Protein AF-A0A5N3RBY3-F1 (afdb_monomer_lite)

Foldseek 3Di:
DVVVVVVVVVVVVVVVCCVVCVCPPPQDPVNVVVVVVVVVLVVVLVLLLVLLLVLLQVLCVVVVDDPVVSVVLSNVRSVQSSVVLCCLLVCVVVVVCVVVCVVPPPPDPCNVPCNPDPVNSSVVSSVSSNVSNVVVVVVVVVVVVVVVVVVVVD

Structure (mmCIF, N/CA/C/O backbone):
data_AF-A0A5N3RBY3-F1
#
_entry.id   AF-A0A5N3RBY3-F1
#
loop_
_atom_site.group_PDB
_atom_site.id
_atom_site.type_symbol
_atom_site.label_atom_id
_atom_site.label_alt_id
_atom_site.label_comp_id
_atom_site.label_asym_id
_atom_site.label_entity_id
_atom_site.label_seq_id
_atom_site.pdbx_PDB_ins_code
_atom_site.Cartn_x
_atom_site.Cartn_y
_atom_site.Cartn_z
_atom_site.occupancy
_atom_site.B_iso_or_equiv
_atom_site.auth_seq_id
_atom_site.auth_comp_id
_atom_site.auth_asym_id
_atom_site.auth_atom_id
_atom_site.pdbx_PDB_model_num
ATOM 1 N N . MET A 1 1 ? -27.696 -3.654 -21.578 1.00 61.88 1 MET A N 1
ATOM 2 C CA . MET A 1 1 ? -27.543 -2.970 -22.882 1.00 61.88 1 MET A CA 1
ATOM 3 C C . MET A 1 1 ? -26.335 -2.039 -22.898 1.00 61.88 1 MET A C 1
ATOM 5 O O . MET A 1 1 ? -25.441 -2.272 -23.692 1.00 61.88 1 MET A O 1
ATOM 9 N N . LEU A 1 2 ? -26.239 -1.046 -22.007 1.00 66.38 2 LEU A N 1
ATOM 10 C CA . LEU A 1 2 ? -25.132 -0.068 -22.007 1.00 66.38 2 LEU A CA 1
ATOM 11 C C . LEU A 1 2 ? -23.743 -0.701 -21.753 1.00 66.38 2 LEU A C 1
ATOM 13 O O . LEU A 1 2 ? -22.790 -0.417 -22.470 1.00 66.38 2 LEU A 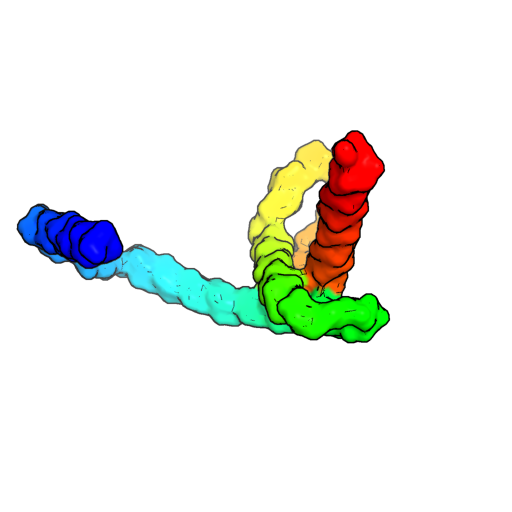O 1
ATOM 17 N N . LEU A 1 3 ? -23.661 -1.652 -20.815 1.00 66.06 3 LEU A N 1
ATOM 18 C CA . LEU A 1 3 ? -22.460 -2.464 -20.546 1.00 66.06 3 LEU A CA 1
ATOM 19 C C . LEU A 1 3 ? -22.036 -3.329 -21.745 1.00 66.06 3 LEU A C 1
ATOM 21 O O . LEU A 1 3 ? -20.850 -3.468 -22.028 1.00 66.06 3 LEU A O 1
ATOM 25 N N . THR A 1 4 ? -23.008 -3.874 -22.478 1.00 71.94 4 THR A N 1
ATOM 26 C CA . THR A 1 4 ? -22.774 -4.728 -23.647 1.00 71.94 4 THR A CA 1
ATOM 27 C C . THR A 1 4 ? -22.246 -3.927 -24.838 1.00 71.94 4 THR A C 1
ATOM 29 O O . THR A 1 4 ? -21.308 -4.368 -25.495 1.00 71.94 4 THR A O 1
ATOM 32 N N . TYR A 1 5 ? -22.781 -2.724 -25.076 1.00 78.56 5 TYR A N 1
ATOM 33 C CA . TYR A 1 5 ? -22.268 -1.807 -26.101 1.00 78.56 5 TYR A CA 1
ATOM 34 C C . TYR A 1 5 ? -20.902 -1.217 -25.735 1.00 78.56 5 TYR A C 1
ATOM 36 O O . TYR A 1 5 ? -20.050 -1.084 -26.609 1.00 78.56 5 TYR A O 1
ATOM 44 N N . GLY A 1 6 ? -20.658 -0.928 -24.451 1.00 79.19 6 GLY A N 1
ATOM 45 C CA . GLY A 1 6 ? -19.341 -0.500 -23.972 1.00 79.19 6 GLY A CA 1
ATOM 46 C C . GLY A 1 6 ? -18.268 -1.568 -24.198 1.00 79.19 6 GLY A C 1
ATOM 47 O O . GLY A 1 6 ? -17.196 -1.268 -24.716 1.00 79.19 6 GLY A O 1
ATOM 48 N N . PHE A 1 7 ? -18.584 -2.831 -23.895 1.00 83.31 7 PHE A N 1
ATOM 49 C CA . PHE A 1 7 ? -17.682 -3.957 -24.135 1.00 83.31 7 PHE A CA 1
ATOM 50 C C . PHE A 1 7 ? -17.387 -4.161 -25.629 1.00 83.31 7 PHE A C 1
ATOM 52 O O . PHE A 1 7 ? -16.226 -4.258 -26.020 1.00 83.31 7 PHE A O 1
ATOM 59 N N . LEU A 1 8 ? -18.418 -4.141 -26.481 1.00 83.06 8 LEU A N 1
ATOM 60 C CA . LEU A 1 8 ? -18.268 -4.219 -27.941 1.00 83.06 8 LEU A CA 1
ATOM 61 C C . LEU A 1 8 ? -17.444 -3.057 -28.513 1.00 83.06 8 LEU A C 1
ATOM 63 O O . LEU A 1 8 ? -16.650 -3.269 -29.426 1.00 83.06 8 LEU A O 1
ATOM 67 N N . GLY A 1 9 ? -17.589 -1.852 -27.955 1.00 84.19 9 GLY A N 1
ATOM 68 C CA . GLY A 1 9 ? -16.785 -0.689 -28.327 1.00 84.19 9 GLY A CA 1
ATOM 69 C C . GLY A 1 9 ? -15.301 -0.874 -28.005 1.00 84.19 9 GLY A C 1
ATOM 70 O O . GLY A 1 9 ? -14.459 -0.643 -28.868 1.00 84.19 9 GLY A O 1
ATOM 71 N N . ILE A 1 10 ? -14.973 -1.358 -26.803 1.00 83.50 10 ILE A N 1
ATOM 72 C CA . ILE A 1 10 ? -13.585 -1.630 -26.391 1.00 83.50 10 ILE A CA 1
ATOM 73 C C . ILE A 1 10 ? -12.957 -2.707 -27.283 1.00 83.50 10 ILE A C 1
ATOM 75 O O . ILE A 1 10 ? -11.854 -2.518 -27.794 1.00 83.50 10 ILE A O 1
ATOM 79 N N . VAL A 1 11 ? -13.675 -3.807 -27.528 1.00 85.50 11 VAL A N 1
ATOM 80 C CA . VAL A 1 11 ? -13.213 -4.886 -28.415 1.00 85.50 11 VAL A CA 1
ATOM 81 C C . VAL A 1 11 ? -13.014 -4.375 -29.846 1.00 85.50 11 VAL A C 1
ATOM 83 O O . VAL A 1 11 ? -12.007 -4.694 -30.474 1.00 85.50 11 VAL A O 1
ATOM 86 N N . GLY A 1 12 ? -13.924 -3.533 -30.344 1.00 85.44 12 GLY A N 1
ATOM 87 C CA . GLY A 1 12 ? -13.813 -2.910 -31.663 1.00 85.44 12 GLY A CA 1
ATOM 88 C C . GLY A 1 12 ? -12.588 -2.003 -31.795 1.00 85.44 12 GLY A C 1
ATOM 89 O O . GLY A 1 12 ? -11.888 -2.075 -32.801 1.00 85.44 12 GLY A O 1
ATOM 90 N N . VAL A 1 13 ? -12.279 -1.201 -30.771 1.00 83.12 13 VAL A N 1
ATOM 91 C CA . VAL A 1 13 ? -11.080 -0.345 -30.748 1.00 83.12 13 VAL A CA 1
ATOM 92 C C . VAL A 1 13 ? -9.804 -1.187 -30.737 1.00 83.12 13 VAL A C 1
ATOM 94 O O . VAL A 1 13 ? -8.896 -0.913 -31.518 1.00 83.12 13 VAL A O 1
ATOM 97 N N . ILE A 1 14 ? -9.743 -2.239 -29.916 1.00 81.19 14 ILE A N 1
ATOM 98 C CA . ILE A 1 14 ? -8.591 -3.156 -29.862 1.00 81.19 14 ILE A CA 1
ATOM 99 C C . ILE A 1 14 ? -8.381 -3.839 -31.218 1.00 81.19 14 ILE A C 1
ATOM 101 O O . ILE A 1 14 ? -7.253 -3.913 -31.703 1.00 81.19 14 ILE A O 1
ATOM 105 N N . TRP A 1 15 ? -9.462 -4.285 -31.862 1.00 81.31 15 TRP A N 1
ATOM 106 C CA . TRP A 1 15 ? -9.403 -4.893 -33.189 1.00 81.31 15 TRP A CA 1
ATOM 107 C C . TRP A 1 15 ? -8.905 -3.907 -34.254 1.00 81.31 15 TRP A C 1
ATOM 109 O O . TRP A 1 15 ? -8.054 -4.253 -35.068 1.00 81.31 15 TRP A O 1
ATOM 119 N N . LEU A 1 16 ? -9.358 -2.651 -34.206 1.00 81.50 16 LEU A N 1
ATOM 120 C CA . LEU A 1 16 ? -8.924 -1.599 -35.129 1.00 81.50 16 LEU A CA 1
ATOM 121 C C . LEU A 1 16 ? -7.430 -1.271 -34.949 1.00 81.50 16 LEU A C 1
ATOM 123 O O . LEU A 1 16 ? -6.708 -1.125 -35.935 1.00 81.50 16 LEU A O 1
ATOM 127 N N . VAL A 1 17 ? -6.950 -1.217 -33.702 1.00 80.44 17 VAL A N 1
ATOM 128 C CA . VAL A 1 17 ? -5.524 -1.042 -33.374 1.00 80.44 17 VAL A CA 1
ATOM 129 C C . VAL A 1 17 ? -4.696 -2.223 -33.887 1.00 80.44 17 VAL A C 1
ATOM 131 O O . VAL A 1 17 ? -3.678 -2.002 -34.542 1.00 80.44 17 VAL A O 1
ATOM 134 N N . TYR A 1 18 ? -5.165 -3.456 -33.677 1.00 78.88 18 TYR A N 1
ATOM 135 C CA . TYR A 1 18 ? -4.519 -4.677 -34.164 1.00 78.88 18 TYR A CA 1
ATOM 136 C C . TYR A 1 18 ? -4.422 -4.726 -35.692 1.00 78.88 18 TYR A C 1
ATOM 138 O O . TYR A 1 18 ? -3.341 -4.937 -36.236 1.00 78.88 18 TYR A O 1
ATOM 146 N N . SER A 1 19 ? -5.520 -4.460 -36.405 1.00 76.69 19 SER A N 1
ATOM 147 C CA . SER A 1 19 ? -5.532 -4.482 -37.872 1.00 76.69 19 SER A CA 1
ATOM 148 C C . SER A 1 19 ? -4.690 -3.373 -38.504 1.00 76.69 19 SER A C 1
ATOM 150 O O . SER A 1 19 ? -4.220 -3.535 -39.628 1.00 76.69 19 SER A O 1
ATOM 152 N N . ARG A 1 20 ? -4.506 -2.236 -37.820 1.00 79.25 20 ARG A N 1
ATOM 153 C CA . ARG A 1 20 ? -3.703 -1.110 -38.325 1.00 79.25 20 ARG A CA 1
ATOM 154 C C . ARG A 1 20 ? -2.229 -1.191 -37.935 1.00 79.25 20 ARG A C 1
ATOM 156 O O . ARG A 1 20 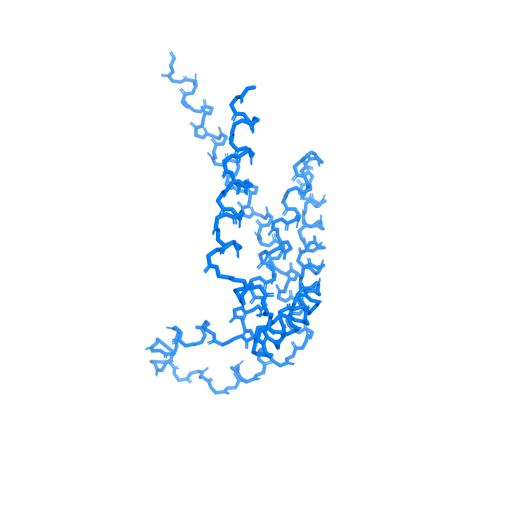? -1.410 -0.640 -38.659 1.00 79.25 20 ARG A O 1
ATOM 163 N N . ASN A 1 21 ? -1.895 -1.861 -36.833 1.00 71.75 21 ASN A N 1
ATOM 164 C CA . ASN A 1 21 ? -0.532 -1.967 -36.317 1.00 71.75 21 ASN A CA 1
ATOM 165 C C . ASN A 1 21 ? -0.256 -3.389 -35.794 1.00 71.75 21 ASN A C 1
ATOM 167 O O . ASN A 1 21 ? -0.196 -3.588 -34.580 1.00 71.75 21 ASN A O 1
ATOM 171 N N . PRO A 1 22 ? -0.050 -4.388 -36.667 1.00 66.62 22 PRO A N 1
ATOM 172 C CA . PRO A 1 22 ? 0.170 -5.773 -36.239 1.00 66.62 22 PRO A CA 1
ATOM 173 C C . PRO A 1 22 ? 1.407 -5.944 -35.335 1.00 66.62 22 PRO A C 1
ATOM 175 O O . PRO A 1 22 ? 1.372 -6.753 -34.413 1.00 66.62 22 PRO A O 1
ATOM 178 N N . ASN A 1 23 ? 2.445 -5.113 -35.505 1.00 65.06 23 ASN A N 1
ATOM 179 C CA . ASN A 1 23 ? 3.664 -5.147 -34.680 1.00 65.06 23 ASN A CA 1
ATOM 180 C C . ASN A 1 23 ? 3.531 -4.403 -33.336 1.00 65.06 23 ASN A C 1
ATOM 182 O O . ASN A 1 23 ? 4.458 -4.417 -32.536 1.00 65.06 23 ASN A O 1
ATOM 186 N N . SER A 1 24 ? 2.399 -3.744 -33.050 1.00 62.41 24 SER A N 1
ATOM 187 C CA . SER A 1 24 ? 2.199 -3.031 -31.771 1.00 62.41 24 SER A CA 1
ATOM 188 C C . SER A 1 24 ? 2.033 -3.961 -30.561 1.00 62.41 24 SER A C 1
ATOM 190 O O . SER A 1 24 ? 2.099 -3.502 -29.423 1.00 62.41 24 SER A O 1
ATOM 192 N N . PHE A 1 25 ? 1.858 -5.264 -30.806 1.00 62.09 25 PHE A N 1
ATOM 193 C CA . PHE A 1 25 ? 1.784 -6.307 -29.780 1.00 62.09 25 PHE A CA 1
ATOM 194 C C . PHE A 1 25 ? 3.072 -7.133 -29.666 1.00 62.09 25 PHE A C 1
ATOM 196 O O . PHE A 1 25 ? 3.131 -8.055 -28.852 1.00 62.09 25 PHE A O 1
ATOM 203 N N . GLU A 1 26 ? 4.109 -6.817 -30.448 1.00 72.38 26 GLU A N 1
ATOM 204 C CA . GLU A 1 26 ? 5.432 -7.393 -30.235 1.00 72.38 26 GLU A CA 1
ATOM 205 C C . GLU A 1 26 ? 6.059 -6.711 -29.018 1.00 72.38 26 GLU A C 1
ATOM 207 O O . GLU A 1 26 ? 6.302 -5.503 -29.011 1.00 72.38 26 GLU A O 1
ATOM 212 N N . LEU A 1 27 ? 6.285 -7.475 -27.946 1.00 69.12 27 LEU A N 1
ATOM 213 C CA . LEU A 1 27 ? 6.997 -6.950 -26.789 1.00 69.12 27 LEU A CA 1
ATOM 214 C C . LEU A 1 27 ? 8.457 -6.720 -27.177 1.00 69.12 27 LEU A C 1
ATOM 216 O O . LEU A 1 27 ? 9.232 -7.666 -27.315 1.00 69.12 27 LEU A O 1
ATOM 220 N N . THR A 1 28 ? 8.841 -5.453 -27.295 1.00 79.31 28 THR A N 1
ATOM 221 C CA . THR A 1 28 ? 10.244 -5.052 -27.391 1.00 79.31 28 THR A CA 1
ATOM 222 C C . THR A 1 28 ? 11.018 -5.588 -26.182 1.00 79.31 28 THR A C 1
ATOM 224 O O . THR A 1 28 ? 10.485 -5.664 -25.070 1.00 79.31 28 THR A O 1
ATOM 227 N N . ALA A 1 29 ? 12.299 -5.921 -26.373 1.00 81.88 29 ALA A N 1
ATOM 228 C CA . ALA A 1 29 ? 13.176 -6.386 -25.295 1.00 81.88 29 ALA A CA 1
ATOM 229 C C . ALA A 1 29 ? 13.174 -5.438 -24.075 1.00 81.88 29 ALA A C 1
ATOM 231 O O . ALA A 1 29 ? 13.189 -5.899 -22.933 1.00 81.88 29 ALA A O 1
ATOM 232 N N . ASP A 1 30 ? 13.061 -4.128 -24.310 1.00 83.06 30 ASP A N 1
ATOM 233 C CA . ASP A 1 30 ? 12.946 -3.113 -23.258 1.00 83.06 30 ASP A CA 1
ATOM 234 C C . ASP A 1 30 ? 11.651 -3.244 -22.444 1.00 83.06 30 ASP A C 1
ATOM 236 O O . ASP A 1 30 ? 11.674 -3.166 -21.216 1.00 83.06 30 ASP A O 1
ATOM 240 N N . THR A 1 31 ? 10.517 -3.508 -23.098 1.00 84.94 31 THR A N 1
ATOM 241 C CA . THR A 1 31 ? 9.230 -3.724 -22.423 1.00 84.94 31 THR A CA 1
ATOM 242 C C . THR A 1 31 ? 9.272 -4.983 -21.563 1.00 84.94 31 THR A C 1
ATOM 244 O O . THR A 1 31 ? 8.806 -4.968 -20.424 1.00 84.94 31 THR A O 1
ATOM 247 N N . LEU A 1 32 ? 9.881 -6.057 -22.075 1.00 85.75 32 LEU A N 1
ATOM 248 C CA . LEU A 1 32 ? 10.054 -7.301 -21.327 1.00 85.75 32 LEU A CA 1
ATOM 249 C C . LEU A 1 32 ? 10.960 -7.103 -20.099 1.00 85.75 32 LEU A C 1
ATOM 251 O O . LEU A 1 32 ? 10.669 -7.629 -19.023 1.00 85.75 32 LEU A O 1
ATOM 255 N N . LYS A 1 33 ? 12.024 -6.303 -20.236 1.00 89.44 33 LYS A N 1
ATOM 256 C CA . LYS A 1 33 ? 12.917 -5.945 -19.129 1.00 89.44 33 LYS A CA 1
ATOM 257 C C . LYS A 1 33 ? 12.182 -5.160 -18.041 1.00 89.44 33 LYS A C 1
ATOM 259 O O . LYS A 1 33 ? 12.222 -5.566 -16.882 1.00 89.44 33 LYS A O 1
ATOM 264 N N . ILE A 1 34 ? 11.462 -4.098 -18.410 1.00 89.06 34 ILE A N 1
ATOM 265 C CA . ILE A 1 34 ? 10.683 -3.280 -17.465 1.00 89.06 34 ILE A CA 1
ATOM 266 C C . ILE A 1 34 ? 9.618 -4.128 -16.762 1.00 89.06 34 ILE A C 1
ATOM 268 O O . ILE A 1 34 ? 9.407 -3.989 -15.557 1.00 89.06 34 ILE A O 1
ATOM 272 N N . PHE A 1 35 ? 8.960 -5.029 -17.492 1.00 88.75 35 PHE A N 1
ATOM 273 C CA . PHE A 1 35 ? 7.967 -5.933 -16.921 1.00 88.75 35 PHE A CA 1
ATOM 274 C C . PHE A 1 35 ? 8.577 -6.851 -15.853 1.00 88.75 35 PHE A C 1
ATOM 276 O O . PHE A 1 35 ? 8.029 -6.975 -14.757 1.00 88.75 35 PHE A O 1
ATOM 283 N N . ASN A 1 36 ? 9.743 -7.440 -16.131 1.00 90.12 36 ASN A N 1
ATOM 284 C CA . ASN A 1 36 ? 10.448 -8.292 -15.175 1.00 90.12 36 ASN A CA 1
ATOM 285 C C . ASN A 1 36 ? 10.934 -7.504 -13.942 1.00 90.12 36 ASN A C 1
ATOM 287 O O . ASN A 1 36 ? 10.746 -7.935 -12.805 1.00 90.12 36 ASN A O 1
ATOM 291 N N . GLU A 1 37 ? 11.494 -6.310 -14.148 1.00 89.50 37 GLU A N 1
ATOM 292 C CA . GLU A 1 37 ? 11.898 -5.420 -13.052 1.00 89.50 37 GLU A CA 1
ATOM 293 C C . GLU A 1 37 ? 10.704 -5.014 -12.178 1.00 89.50 37 GLU A C 1
ATOM 295 O O . GLU A 1 37 ? 10.807 -5.014 -10.950 1.00 89.50 37 GLU A O 1
ATOM 300 N N . SER A 1 38 ? 9.548 -4.752 -12.792 1.00 88.75 38 SER A N 1
ATOM 301 C CA . SER A 1 38 ? 8.307 -4.419 -12.088 1.00 88.75 38 SER A CA 1
ATOM 302 C C . SER A 1 38 ? 7.767 -5.596 -11.280 1.00 88.75 38 SER A C 1
ATOM 304 O O . SER A 1 38 ? 7.328 -5.403 -10.148 1.00 88.75 38 SER A O 1
ATOM 306 N N . LEU A 1 39 ? 7.832 -6.822 -11.813 1.00 89.81 39 LEU A N 1
ATOM 307 C CA . LEU A 1 39 ? 7.467 -8.026 -11.063 1.00 89.81 39 LEU A CA 1
ATOM 308 C C . LEU A 1 39 ? 8.384 -8.231 -9.858 1.00 89.81 39 LEU A C 1
ATOM 310 O O . LEU A 1 39 ? 7.897 -8.446 -8.750 1.00 89.81 39 LEU A O 1
ATOM 314 N N . ASN A 1 40 ? 9.698 -8.107 -10.045 1.00 89.31 40 ASN A N 1
ATOM 315 C CA . ASN A 1 40 ? 10.660 -8.242 -8.955 1.00 89.31 40 ASN A CA 1
ATOM 316 C C . ASN A 1 40 ? 10.455 -7.160 -7.877 1.00 89.31 40 ASN A C 1
ATOM 318 O O . ASN A 1 40 ? 10.460 -7.449 -6.680 1.00 89.31 40 ASN A O 1
ATOM 322 N N . ALA A 1 41 ? 10.196 -5.916 -8.291 1.00 88.94 41 ALA A N 1
ATOM 323 C CA . ALA A 1 41 ? 9.831 -4.838 -7.379 1.00 88.94 41 ALA A CA 1
ATOM 324 C C . ALA A 1 41 ? 8.513 -5.134 -6.645 1.00 88.94 41 ALA A C 1
ATOM 326 O O . ALA A 1 41 ? 8.432 -4.940 -5.435 1.00 88.94 41 ALA A O 1
ATOM 327 N N . GLY A 1 42 ? 7.503 -5.656 -7.345 1.00 89.44 42 GLY A N 1
ATOM 328 C CA . GLY A 1 42 ? 6.234 -6.071 -6.753 1.00 89.44 42 GLY A CA 1
ATOM 329 C C . GLY A 1 42 ? 6.421 -7.129 -5.667 1.00 89.44 42 GLY A C 1
ATOM 330 O O . GLY A 1 42 ? 5.896 -6.971 -4.567 1.00 89.44 42 GLY A O 1
ATOM 331 N N . VAL A 1 43 ? 7.236 -8.154 -5.934 1.00 91.19 43 VAL A N 1
ATOM 332 C CA . VAL A 1 43 ? 7.593 -9.187 -4.948 1.00 91.19 43 VAL A CA 1
ATOM 333 C C . VAL A 1 43 ? 8.305 -8.573 -3.741 1.00 91.19 43 VAL A C 1
ATOM 335 O O . VAL A 1 43 ? 7.964 -8.892 -2.603 1.00 91.19 43 VAL A O 1
ATOM 338 N N . LEU A 1 44 ? 9.236 -7.639 -3.958 1.00 89.62 44 LEU A N 1
ATOM 339 C CA . LEU A 1 44 ? 9.925 -6.945 -2.868 1.00 89.62 44 LEU A CA 1
ATOM 340 C C . LEU A 1 44 ? 8.952 -6.152 -1.975 1.00 89.62 44 LEU A C 1
ATOM 342 O O . LEU A 1 44 ? 9.130 -6.113 -0.759 1.00 89.62 44 LEU A O 1
ATOM 346 N N . LEU A 1 45 ? 7.916 -5.542 -2.558 1.00 93.62 45 LEU A N 1
ATOM 347 C CA . LEU A 1 45 ? 6.930 -4.732 -1.832 1.00 93.62 45 LEU A CA 1
ATOM 348 C C . LEU A 1 45 ? 5.954 -5.552 -0.987 1.00 93.62 45 LEU A C 1
ATOM 350 O O . LEU A 1 45 ? 5.337 -5.009 -0.070 1.00 93.62 45 LEU A O 1
ATOM 354 N N . VAL A 1 46 ? 5.852 -6.860 -1.212 1.00 94.56 46 VAL A N 1
ATOM 355 C CA . VAL A 1 46 ? 5.056 -7.741 -0.346 1.00 94.56 46 VAL A CA 1
ATOM 356 C C . VAL A 1 46 ? 5.550 -7.681 1.103 1.00 94.56 46 VAL A C 1
ATOM 358 O O . VAL A 1 46 ? 4.747 -7.724 2.032 1.00 94.56 46 VAL A O 1
ATOM 361 N N . ILE A 1 47 ? 6.857 -7.506 1.313 1.00 93.31 47 ILE A N 1
ATOM 362 C CA . ILE A 1 47 ? 7.458 -7.440 2.649 1.00 93.31 47 ILE A CA 1
ATOM 363 C C . ILE A 1 47 ? 6.925 -6.240 3.461 1.00 93.31 47 ILE A C 1
ATOM 365 O O . ILE A 1 47 ? 6.303 -6.472 4.502 1.00 93.31 47 ILE A O 1
ATOM 369 N N . PRO A 1 48 ? 7.099 -4.970 3.027 1.00 94.81 48 PRO A N 1
ATOM 370 C CA . PRO A 1 48 ? 6.538 -3.826 3.744 1.00 94.81 48 PRO A CA 1
ATOM 371 C C . PRO A 1 48 ? 5.023 -3.896 3.880 1.00 94.81 48 PRO A C 1
ATOM 373 O O . PRO A 1 48 ? 4.485 -3.449 4.889 1.00 94.81 48 PRO A O 1
ATOM 376 N N . PHE A 1 49 ? 4.334 -4.470 2.895 1.00 96.50 49 PHE A N 1
ATOM 377 C CA . PHE A 1 49 ? 2.892 -4.639 2.960 1.00 96.50 49 PHE A CA 1
ATOM 378 C C . PHE A 1 49 ? 2.460 -5.521 4.126 1.00 96.50 49 PHE A C 1
ATOM 380 O O . PHE A 1 49 ? 1.581 -5.125 4.887 1.00 96.50 49 PHE A O 1
ATOM 387 N N . ILE A 1 50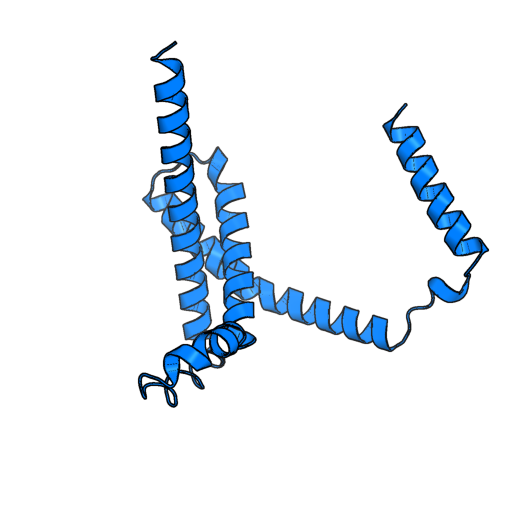 ? 3.099 -6.681 4.304 1.00 96.69 50 ILE A N 1
ATOM 388 C CA . ILE A 1 50 ? 2.795 -7.593 5.411 1.00 96.69 50 ILE A CA 1
ATOM 389 C C . ILE A 1 50 ? 3.072 -6.905 6.751 1.00 96.69 50 ILE A C 1
ATOM 391 O O . ILE A 1 50 ? 2.218 -6.928 7.635 1.00 96.69 50 ILE A O 1
ATOM 395 N N . PHE A 1 51 ? 4.225 -6.247 6.900 1.00 96.00 51 PHE A N 1
ATOM 396 C CA . PHE A 1 51 ? 4.574 -5.552 8.142 1.00 96.00 51 PHE A CA 1
ATOM 397 C C . PHE A 1 51 ? 3.632 -4.381 8.455 1.00 96.00 51 PHE A C 1
ATOM 399 O O . PHE A 1 51 ? 3.172 -4.248 9.590 1.00 96.00 51 PHE A O 1
ATOM 406 N N . GLY A 1 52 ? 3.283 -3.570 7.455 1.00 95.69 52 GLY A N 1
ATOM 407 C CA . GLY A 1 52 ? 2.318 -2.484 7.610 1.00 95.69 52 GLY A CA 1
ATOM 408 C C . GLY A 1 52 ? 0.913 -2.983 7.940 1.00 95.69 52 GLY A C 1
ATOM 409 O O . GLY A 1 52 ? 0.265 -2.460 8.846 1.00 95.69 52 GLY A O 1
ATOM 410 N N . ALA A 1 53 ? 0.459 -4.040 7.266 1.00 95.69 53 ALA A N 1
ATOM 411 C CA . ALA A 1 53 ? -0.823 -4.673 7.548 1.00 95.69 53 ALA A CA 1
ATOM 412 C C . ALA A 1 53 ? -0.865 -5.256 8.970 1.00 95.69 53 ALA A C 1
ATOM 414 O O . ALA A 1 53 ? -1.838 -5.039 9.689 1.00 95.69 53 ALA A O 1
ATOM 415 N N . LEU A 1 54 ? 0.202 -5.925 9.422 1.00 95.25 54 LEU A N 1
ATOM 416 C CA . LEU A 1 54 ? 0.317 -6.439 10.792 1.00 95.25 54 LEU A CA 1
ATOM 417 C C . LEU A 1 54 ? 0.303 -5.316 11.838 1.00 95.25 54 LEU A C 1
ATOM 419 O O . LEU A 1 54 ? -0.376 -5.431 12.862 1.00 95.25 54 LEU A O 1
ATOM 423 N N . GLY A 1 55 ? 1.005 -4.210 11.581 1.00 92.88 55 GLY A N 1
ATOM 424 C CA . GLY A 1 55 ? 0.971 -3.027 12.444 1.00 92.88 55 GLY A CA 1
ATOM 425 C C . GLY A 1 55 ? -0.440 -2.447 12.563 1.00 92.88 55 GLY A C 1
ATOM 426 O O . GLY A 1 55 ? -0.944 -2.227 13.663 1.00 92.88 55 GLY A O 1
ATOM 427 N N . ALA A 1 56 ? -1.129 -2.267 11.438 1.00 93.88 56 ALA A N 1
ATOM 428 C CA . ALA A 1 56 ? -2.512 -1.796 11.432 1.00 93.88 56 ALA A CA 1
ATOM 429 C C . ALA A 1 56 ? -3.463 -2.766 12.146 1.00 93.88 56 ALA A C 1
ATOM 431 O O . ALA A 1 56 ? -4.293 -2.348 12.951 1.00 93.88 56 ALA A O 1
ATOM 432 N N . PHE A 1 57 ? -3.311 -4.067 11.901 1.00 92.81 57 PHE A N 1
ATOM 433 C CA . PHE A 1 57 ? -4.134 -5.104 12.510 1.00 92.81 57 PHE A CA 1
ATOM 434 C C . PHE A 1 57 ? -3.998 -5.120 14.035 1.00 92.81 57 PHE A C 1
ATOM 436 O O . PHE A 1 57 ? -4.997 -5.068 14.751 1.00 92.81 57 PHE A O 1
ATOM 443 N N . THR A 1 58 ? -2.764 -5.107 14.546 1.00 91.62 58 THR A N 1
ATOM 444 C CA . THR A 1 58 ? -2.503 -5.052 15.994 1.00 91.62 58 THR A CA 1
ATOM 445 C C . THR A 1 58 ? -3.060 -3.776 16.626 1.00 91.62 58 THR A C 1
ATOM 447 O O . THR A 1 58 ? -3.702 -3.840 17.674 1.00 91.62 58 THR A O 1
ATOM 450 N N . ARG A 1 59 ? -2.905 -2.618 15.970 1.00 89.25 59 ARG A N 1
ATOM 451 C CA . ARG A 1 59 ? -3.502 -1.347 16.414 1.00 89.25 59 ARG A CA 1
ATOM 452 C C . ARG A 1 59 ? -5.031 -1.420 16.469 1.00 89.25 59 ARG A C 1
ATOM 454 O O . ARG A 1 59 ? -5.613 -0.956 17.447 1.00 89.25 59 ARG A O 1
ATOM 461 N N . MET A 1 60 ? -5.678 -1.994 15.455 1.00 88.12 60 MET A N 1
ATOM 462 C CA . MET A 1 60 ? -7.139 -2.124 15.411 1.00 88.12 60 MET A CA 1
ATOM 463 C C . MET A 1 60 ? -7.680 -3.058 16.493 1.00 88.12 60 MET A C 1
ATOM 465 O O . MET A 1 60 ? -8.707 -2.738 17.089 1.00 88.12 60 MET A O 1
ATOM 469 N N . LEU A 1 61 ? -6.977 -4.157 16.791 1.00 87.19 61 LEU A N 1
ATOM 470 C CA . LEU A 1 61 ? -7.323 -5.043 17.906 1.00 87.19 61 LEU A CA 1
ATOM 471 C C . LEU A 1 61 ? -7.292 -4.298 19.247 1.00 87.19 61 LEU A C 1
ATOM 473 O O . LEU A 1 61 ? -8.208 -4.441 20.051 1.00 87.19 61 LEU A O 1
ATOM 477 N N . ILE A 1 62 ? -6.278 -3.455 19.465 1.00 87.56 62 ILE A N 1
ATOM 478 C CA . ILE A 1 62 ? -6.175 -2.626 20.677 1.00 87.56 62 ILE A CA 1
ATOM 479 C C . ILE A 1 62 ? -7.301 -1.582 20.727 1.00 87.56 62 ILE A C 1
ATOM 481 O O . ILE A 1 62 ? -7.867 -1.325 21.787 1.00 87.56 62 ILE A O 1
ATOM 485 N N . ALA A 1 63 ? -7.645 -0.983 19.587 1.00 82.00 63 ALA A N 1
ATOM 486 C CA . ALA A 1 63 ? -8.647 0.075 19.495 1.00 82.00 63 ALA A CA 1
ATOM 487 C C . ALA A 1 63 ? -10.109 -0.425 19.525 1.00 82.00 63 ALA A C 1
ATOM 489 O O . ALA A 1 63 ? -11.013 0.406 19.474 1.00 82.00 63 ALA A O 1
ATOM 490 N N . SER A 1 64 ? -10.352 -1.743 19.621 1.00 76.62 64 SER A N 1
ATOM 491 C CA . SER A 1 64 ? -11.695 -2.358 19.656 1.00 76.62 64 SER A CA 1
ATOM 492 C C . SER A 1 64 ? -12.627 -1.857 18.540 1.00 76.62 64 SER A C 1
ATOM 494 O O . SER A 1 64 ? -13.809 -1.594 18.762 1.00 76.62 64 SER A O 1
ATOM 496 N N . VAL A 1 65 ? -12.080 -1.674 17.334 1.00 74.88 65 VAL A N 1
ATOM 497 C CA . VAL A 1 65 ? -12.829 -1.167 16.175 1.00 74.88 65 VAL A CA 1
ATOM 498 C C . VAL A 1 65 ? -13.681 -2.279 15.568 1.00 74.88 65 VAL A C 1
ATOM 500 O O . VAL A 1 65 ? -13.290 -3.445 15.554 1.00 74.88 65 VAL A O 1
ATOM 503 N N . ASP A 1 66 ? -14.836 -1.893 15.032 1.00 77.06 66 ASP A N 1
ATOM 504 C CA . ASP A 1 66 ? -15.783 -2.780 14.366 1.00 77.06 66 ASP A CA 1
ATOM 505 C C . ASP A 1 66 ? -15.116 -3.627 13.261 1.00 77.06 66 ASP A C 1
ATOM 507 O O . ASP A 1 66 ? -14.454 -3.095 12.359 1.00 77.06 66 ASP A O 1
ATOM 511 N N . MET A 1 67 ? -15.296 -4.954 13.315 1.00 71.06 67 MET A N 1
ATOM 512 C CA . MET A 1 67 ? -14.611 -5.903 12.424 1.00 71.06 67 MET A CA 1
ATOM 513 C C . MET A 1 67 ? -14.945 -5.679 10.945 1.00 71.06 67 MET A C 1
ATOM 515 O O . MET A 1 67 ? -14.115 -5.965 10.083 1.00 71.06 67 MET A O 1
ATOM 519 N N . MET A 1 68 ? -16.115 -5.117 10.627 1.00 73.81 68 MET A N 1
ATOM 520 C CA . MET A 1 68 ? -16.488 -4.815 9.239 1.00 73.81 68 MET A CA 1
ATOM 521 C C . MET A 1 68 ? -15.582 -3.766 8.578 1.00 73.81 68 MET A C 1
ATOM 523 O O . MET A 1 68 ? -15.422 -3.775 7.359 1.00 73.81 68 MET A O 1
ATOM 527 N N . LYS A 1 69 ? -14.946 -2.888 9.362 1.00 77.81 69 LYS A N 1
ATOM 528 C CA . LYS A 1 69 ? -14.032 -1.850 8.852 1.00 77.81 69 LYS A CA 1
ATOM 529 C C . LYS A 1 69 ? -12.576 -2.311 8.826 1.00 77.81 69 LYS A C 1
ATOM 531 O O . LYS A 1 69 ? -11.717 -1.610 8.304 1.00 77.81 69 LYS A O 1
ATOM 536 N N . LEU A 1 70 ? -12.292 -3.503 9.347 1.00 82.50 70 LEU A N 1
ATOM 537 C CA . LEU A 1 70 ? -10.936 -4.008 9.539 1.00 82.50 70 LEU A CA 1
ATOM 538 C C . LEU A 1 70 ? -10.217 -4.281 8.218 1.00 82.50 70 LEU A C 1
ATOM 540 O O . LEU A 1 70 ? -9.091 -3.832 8.025 1.00 82.50 70 LEU A O 1
ATOM 544 N N . VAL A 1 71 ? -10.877 -4.962 7.284 1.00 87.31 71 VAL A N 1
ATOM 545 C CA . VAL A 1 71 ? -10.274 -5.349 5.999 1.00 87.31 71 VAL A CA 1
ATOM 546 C C . VAL A 1 71 ? -9.797 -4.145 5.173 1.00 87.31 71 VAL A C 1
ATOM 548 O O . VAL A 1 71 ? -8.615 -4.122 4.819 1.00 87.31 71 VAL A O 1
ATOM 551 N N . PRO A 1 72 ? -10.637 -3.132 4.864 1.00 89.06 72 PRO A N 1
ATOM 552 C CA . PRO A 1 72 ? -10.194 -2.008 4.040 1.00 89.06 72 PRO A CA 1
ATOM 553 C C . PRO A 1 72 ? -9.100 -1.181 4.724 1.00 89.06 72 PRO A C 1
ATOM 555 O O . PRO A 1 72 ? -8.169 -0.733 4.055 1.00 89.06 72 PRO A O 1
ATOM 558 N N . VAL A 1 73 ? -9.164 -1.024 6.050 1.00 90.56 73 VAL A N 1
ATOM 559 C CA . VAL A 1 73 ? -8.164 -0.266 6.811 1.00 90.56 73 VAL A CA 1
ATOM 560 C C . VAL A 1 73 ? -6.819 -0.980 6.783 1.00 90.56 73 VAL A C 1
ATOM 562 O O . VAL A 1 73 ? -5.834 -0.390 6.348 1.00 90.56 73 VAL A O 1
ATOM 565 N N . VAL A 1 74 ? -6.780 -2.265 7.136 1.00 93.25 74 VAL A N 1
ATOM 566 C CA . VAL A 1 74 ? -5.546 -3.065 7.135 1.00 93.25 74 VAL A CA 1
ATOM 567 C C . VAL A 1 74 ? -4.917 -3.115 5.739 1.00 93.25 74 VAL A C 1
ATOM 569 O O . VAL A 1 74 ? -3.710 -2.912 5.602 1.00 93.25 74 VAL A O 1
ATOM 572 N N . LEU A 1 75 ? -5.732 -3.307 4.696 1.00 94.06 75 LEU A N 1
ATOM 573 C CA . LEU A 1 75 ? -5.272 -3.318 3.307 1.00 94.06 75 LEU A CA 1
ATOM 574 C C . LEU A 1 75 ? -4.672 -1.964 2.894 1.00 94.06 75 LEU A C 1
ATOM 576 O O . LEU A 1 75 ? -3.571 -1.917 2.343 1.00 94.06 75 LEU A O 1
ATOM 580 N N . SER A 1 76 ? -5.360 -0.857 3.199 1.00 92.94 76 SER A N 1
ATOM 581 C CA . SER A 1 76 ? -4.861 0.492 2.898 1.00 92.94 76 SER A CA 1
ATOM 582 C C . SER A 1 76 ? -3.576 0.826 3.657 1.00 92.94 76 SER A C 1
ATOM 584 O O . SER A 1 76 ? -2.672 1.447 3.099 1.00 92.94 76 SER A O 1
ATOM 586 N N . SER A 1 77 ? -3.445 0.364 4.901 1.00 94.31 77 SER A N 1
ATOM 587 C CA . SER A 1 77 ? -2.257 0.594 5.718 1.00 94.31 77 SER A CA 1
ATOM 588 C C . SER A 1 77 ? -1.055 -0.214 5.229 1.00 94.31 77 SER A C 1
ATOM 590 O O . SER A 1 77 ? 0.061 0.305 5.224 1.00 94.31 77 SER A O 1
ATOM 592 N N . GLY A 1 78 ? -1.269 -1.439 4.736 1.00 94.88 78 GLY A N 1
ATOM 593 C CA . GLY A 1 78 ? -0.235 -2.211 4.042 1.00 94.88 78 GLY A CA 1
ATOM 594 C C . GLY A 1 78 ? 0.258 -1.510 2.770 1.00 94.88 78 GLY A C 1
ATOM 595 O O . GLY A 1 78 ? 1.464 -1.383 2.561 1.00 94.88 78 GLY A O 1
ATOM 596 N N . LEU A 1 79 ? -0.654 -0.980 1.945 1.00 95.38 79 LEU A N 1
ATOM 597 C CA . LEU A 1 79 ? -0.289 -0.192 0.756 1.00 95.38 79 LEU A CA 1
ATOM 598 C C . LEU A 1 79 ? 0.488 1.079 1.128 1.00 95.38 79 LEU A C 1
ATOM 600 O O . LEU A 1 79 ? 1.478 1.425 0.486 1.00 95.38 79 LEU A O 1
ATOM 604 N N . MET A 1 80 ? 0.084 1.758 2.200 1.00 93.75 80 MET A N 1
ATOM 605 C CA . MET A 1 80 ? 0.774 2.951 2.692 1.00 93.75 80 MET A CA 1
ATOM 606 C C . MET A 1 80 ? 2.204 2.634 3.161 1.00 93.75 80 MET A C 1
ATOM 608 O O . MET A 1 80 ? 3.124 3.415 2.905 1.00 93.75 80 MET A O 1
ATOM 612 N N . ALA A 1 81 ? 2.423 1.461 3.761 1.00 95.31 81 ALA A N 1
ATOM 613 C CA . ALA A 1 81 ? 3.757 0.976 4.101 1.00 95.31 81 ALA A CA 1
ATOM 614 C C . ALA A 1 81 ? 4.608 0.658 2.859 1.00 95.31 81 ALA A C 1
ATOM 616 O O . ALA A 1 81 ? 5.790 1.002 2.844 1.00 95.31 81 ALA A O 1
ATOM 617 N N . MET A 1 82 ? 4.026 0.088 1.792 1.00 94.69 82 MET A N 1
ATOM 618 C CA . MET A 1 82 ? 4.729 -0.088 0.509 1.00 94.69 82 MET A CA 1
ATOM 619 C C . MET A 1 82 ? 5.227 1.255 -0.042 1.00 94.69 82 MET A C 1
ATOM 621 O O . MET A 1 82 ? 6.404 1.385 -0.375 1.00 94.69 82 MET A O 1
ATOM 625 N N . PHE A 1 83 ? 4.358 2.272 -0.100 1.00 91.69 83 PHE A N 1
ATOM 626 C CA . PHE A 1 83 ? 4.737 3.599 -0.595 1.00 91.69 83 PHE A CA 1
ATOM 627 C C . PHE A 1 83 ? 5.813 4.257 0.266 1.00 91.69 83 PHE A C 1
ATOM 629 O O . PHE A 1 83 ? 6.751 4.840 -0.274 1.00 91.69 83 PHE A O 1
ATOM 636 N N . SER A 1 84 ? 5.717 4.133 1.591 1.00 90.62 84 SER A N 1
ATOM 637 C CA . SER A 1 84 ? 6.753 4.626 2.500 1.00 90.62 84 SER A CA 1
ATOM 638 C C . SER A 1 84 ? 8.096 3.939 2.245 1.00 90.62 84 SER A C 1
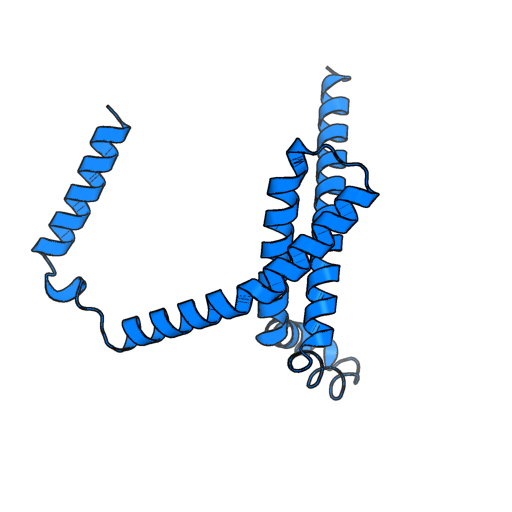ATOM 640 O O . SER A 1 84 ? 9.113 4.618 2.114 1.00 90.62 84 SER A O 1
ATOM 642 N N . TRP A 1 85 ? 8.101 2.615 2.083 1.00 90.31 85 TRP A N 1
ATOM 643 C CA . TRP A 1 85 ? 9.313 1.855 1.788 1.00 90.31 85 TRP A CA 1
ATOM 644 C C . TRP A 1 85 ? 9.963 2.294 0.472 1.00 90.31 85 TRP A C 1
ATOM 646 O O . TRP A 1 85 ? 11.174 2.514 0.423 1.00 90.31 85 TRP A O 1
ATOM 656 N N . VAL A 1 86 ? 9.169 2.484 -0.589 1.00 89.19 86 VAL A N 1
ATOM 657 C CA . VAL A 1 86 ? 9.659 3.018 -1.872 1.00 89.19 86 VAL A CA 1
ATOM 658 C C . VAL A 1 86 ? 10.199 4.435 -1.705 1.00 89.19 86 VAL A C 1
ATOM 660 O O . VAL A 1 86 ? 11.281 4.730 -2.205 1.00 89.19 86 VAL A O 1
ATOM 663 N N . ALA A 1 87 ? 9.494 5.315 -0.991 1.00 84.94 87 ALA A N 1
ATOM 664 C CA . ALA A 1 87 ? 9.906 6.705 -0.791 1.00 84.94 87 ALA A CA 1
ATOM 665 C C . ALA A 1 87 ? 11.244 6.824 -0.044 1.00 84.94 87 ALA A C 1
ATOM 667 O O . ALA A 1 87 ? 12.074 7.663 -0.394 1.00 84.94 87 ALA A O 1
ATOM 668 N N . ILE A 1 88 ? 11.473 5.959 0.949 1.00 83.44 88 ILE A N 1
ATOM 669 C CA . ILE A 1 88 ? 12.733 5.908 1.700 1.00 83.44 88 ILE A CA 1
ATOM 670 C C . ILE A 1 88 ? 13.841 5.319 0.822 1.00 83.44 88 ILE A C 1
ATOM 672 O O . ILE A 1 88 ? 14.904 5.922 0.686 1.00 83.44 88 ILE A O 1
ATOM 676 N N . LYS A 1 89 ? 13.593 4.174 0.170 1.00 82.00 89 LYS A N 1
ATOM 677 C CA . LYS A 1 89 ? 14.607 3.486 -0.647 1.00 82.00 89 LYS A CA 1
ATOM 678 C C . LYS A 1 89 ? 15.017 4.283 -1.889 1.00 82.00 89 LYS A C 1
ATOM 680 O O . LYS A 1 89 ? 16.169 4.226 -2.300 1.00 82.00 89 LYS A O 1
ATOM 685 N N . SER A 1 90 ? 14.087 5.031 -2.479 1.00 78.69 90 SER A N 1
ATOM 686 C CA . SER A 1 90 ? 14.342 5.882 -3.649 1.00 78.69 90 SER A CA 1
ATOM 687 C C . SER A 1 90 ? 15.081 7.179 -3.315 1.00 78.69 90 SER A C 1
ATOM 689 O O . SER A 1 90 ? 15.429 7.913 -4.234 1.00 78.69 90 SER A O 1
ATOM 691 N N . GLN A 1 91 ? 15.290 7.494 -2.028 1.00 73.44 91 GLN A N 1
ATOM 692 C CA . GLN A 1 91 ? 15.852 8.768 -1.559 1.00 73.44 91 GLN A CA 1
ATOM 693 C C . GLN A 1 91 ? 15.113 10.010 -2.100 1.00 73.44 91 GLN A C 1
ATOM 695 O O . GLN A 1 91 ? 15.593 11.131 -1.957 1.00 73.44 91 GLN A O 1
ATOM 700 N N . VAL A 1 92 ? 13.910 9.848 -2.666 1.00 72.88 92 VAL A N 1
ATOM 701 C CA . VAL A 1 92 ? 13.100 10.954 -3.201 1.00 72.88 92 VAL A CA 1
ATOM 702 C C . VAL A 1 92 ? 12.743 11.932 -2.088 1.00 72.88 92 VAL A C 1
ATOM 704 O O . VAL A 1 92 ? 12.801 13.145 -2.275 1.00 72.88 92 VAL A O 1
ATOM 707 N N . LEU A 1 93 ? 12.452 11.410 -0.894 1.00 65.31 93 LEU A N 1
ATOM 708 C CA . LEU A 1 93 ? 12.225 12.230 0.292 1.00 65.31 93 LEU A CA 1
ATOM 709 C C . LEU A 1 93 ? 13.457 13.094 0.619 1.00 65.31 93 LEU A C 1
ATOM 711 O O . LEU A 1 93 ? 13.327 14.278 0.916 1.00 65.31 93 LEU A O 1
ATOM 715 N N . LEU A 1 94 ? 14.657 12.527 0.492 1.00 63.81 94 LEU A N 1
ATOM 716 C CA . LEU A 1 94 ? 15.922 13.232 0.686 1.00 63.81 94 LEU A CA 1
ATOM 717 C C . LEU A 1 94 ? 16.170 14.292 -0.387 1.00 63.81 94 LEU A C 1
ATOM 719 O O . LEU A 1 94 ? 16.565 15.397 -0.043 1.00 63.81 94 LEU A O 1
ATOM 723 N N . ALA A 1 95 ? 15.877 14.006 -1.655 1.00 64.88 95 ALA A N 1
ATOM 724 C CA . ALA A 1 95 ? 16.019 14.973 -2.743 1.00 64.88 95 ALA A CA 1
ATOM 725 C C . ALA A 1 95 ? 15.132 16.219 -2.546 1.00 64.88 95 ALA A C 1
ATOM 727 O O . ALA A 1 95 ? 15.528 17.329 -2.895 1.00 64.88 95 ALA A O 1
ATOM 728 N N . ILE A 1 96 ? 13.951 16.054 -1.940 1.00 66.69 96 ILE A N 1
ATOM 729 C CA . ILE A 1 96 ? 13.031 17.159 -1.630 1.00 66.69 96 ILE A CA 1
ATOM 730 C C . ILE A 1 96 ? 13.471 17.923 -0.366 1.00 66.69 96 ILE A C 1
ATOM 732 O O . ILE A 1 96 ? 13.338 19.148 -0.298 1.00 66.69 96 ILE A O 1
ATOM 736 N N . LEU A 1 97 ? 13.999 17.224 0.647 1.00 66.19 97 LEU A N 1
ATOM 737 C CA . LEU A 1 97 ? 14.424 17.838 1.910 1.00 66.19 97 LEU A CA 1
ATOM 738 C C . LEU A 1 97 ? 15.855 18.397 1.899 1.00 66.19 97 LEU A C 1
ATOM 740 O O . LEU A 1 97 ? 16.133 19.287 2.699 1.00 66.19 97 LEU A O 1
ATOM 744 N N . ALA A 1 98 ? 16.739 17.944 1.008 1.00 65.88 98 ALA A N 1
ATOM 745 C CA . ALA A 1 98 ? 18.121 18.414 0.865 1.00 65.88 98 ALA A CA 1
ATOM 746 C C . ALA A 1 98 ? 18.271 19.951 0.918 1.00 65.88 98 ALA A C 1
ATOM 748 O O . ALA A 1 98 ? 19.002 20.428 1.790 1.00 65.88 98 ALA A O 1
ATOM 749 N N . PRO A 1 99 ? 17.509 20.759 0.144 1.00 65.12 99 PRO A N 1
ATOM 750 C CA . PRO A 1 99 ? 17.628 22.223 0.203 1.00 65.12 99 PRO A CA 1
ATOM 751 C C . PRO A 1 99 ? 17.257 22.836 1.568 1.00 65.12 99 PRO A C 1
ATOM 753 O O . PRO A 1 99 ? 17.607 23.981 1.859 1.00 65.12 99 PRO A O 1
ATOM 756 N N . HIS A 1 100 ? 16.546 22.093 2.421 1.00 64.50 100 HIS A N 1
ATOM 757 C CA . HIS A 1 100 ? 16.154 22.510 3.769 1.00 64.50 100 HIS A CA 1
ATOM 758 C C . HIS A 1 100 ? 17.076 21.942 4.865 1.00 64.50 100 HIS A C 1
ATOM 760 O O . HIS A 1 100 ? 17.128 22.507 5.959 1.00 64.50 100 HIS A O 1
ATOM 766 N N . LEU A 1 101 ? 17.809 20.858 4.583 1.00 61.94 101 LEU A N 1
ATOM 767 C CA . LEU A 1 101 ? 18.726 20.183 5.511 1.00 61.94 101 LEU A CA 1
ATOM 768 C C . LEU A 1 101 ? 20.152 20.750 5.461 1.00 61.94 101 LEU A C 1
ATOM 770 O O . LEU A 1 101 ? 20.809 20.800 6.502 1.00 61.94 101 LEU A O 1
ATOM 774 N N . ASP A 1 102 ? 20.586 21.290 4.318 1.00 56.00 102 ASP A N 1
ATOM 775 C CA . ASP A 1 102 ? 21.868 22.010 4.192 1.00 56.00 102 ASP A CA 1
ATOM 776 C C . ASP A 1 102 ? 21.958 23.223 5.130 1.00 56.00 102 ASP A C 1
ATOM 778 O O . ASP A 1 102 ? 23.034 23.608 5.580 1.00 56.00 102 ASP A O 1
ATOM 782 N N . LYS A 1 103 ? 20.811 23.787 5.528 1.00 58.09 103 LYS A N 1
ATOM 783 C CA . LYS A 1 103 ? 20.744 24.870 6.520 1.00 58.09 103 LYS A CA 1
ATOM 784 C C . LYS A 1 103 ? 21.029 24.416 7.957 1.00 58.09 103 LYS A C 1
ATOM 786 O O . LYS A 1 103 ? 21.128 25.273 8.833 1.00 58.09 103 LYS A O 1
ATOM 791 N N . LYS A 1 104 ? 21.115 23.108 8.234 1.00 56.91 104 LYS A N 1
ATOM 792 C CA . LYS A 1 104 ? 21.222 22.570 9.602 1.00 56.91 104 LYS A CA 1
ATOM 793 C C . LYS A 1 104 ? 22.435 21.677 9.892 1.00 56.91 104 LYS A C 1
ATOM 795 O O . LYS A 1 104 ? 22.601 21.342 11.057 1.00 56.91 104 LYS A O 1
ATOM 800 N N . ASN A 1 105 ? 23.312 21.358 8.932 1.00 53.22 105 ASN A N 1
ATOM 801 C CA . ASN A 1 105 ? 24.567 20.616 9.191 1.00 53.22 105 ASN A CA 1
ATOM 802 C C . ASN A 1 105 ? 24.381 19.247 9.914 1.00 53.22 105 ASN A C 1
ATOM 804 O O . ASN A 1 105 ? 25.209 18.855 10.729 1.00 53.22 105 ASN A O 1
ATOM 808 N N . ILE A 1 106 ? 23.298 18.499 9.642 1.00 57.69 106 ILE A N 1
ATOM 809 C CA . ILE A 1 106 ? 23.018 17.179 10.276 1.00 57.69 106 ILE A CA 1
ATOM 810 C C . ILE A 1 106 ? 22.938 16.046 9.230 1.00 57.69 106 ILE A C 1
ATOM 812 O O . ILE A 1 106 ? 22.172 15.096 9.378 1.00 57.69 106 ILE A O 1
ATOM 816 N N . THR A 1 107 ? 23.660 16.155 8.113 1.00 53.97 107 THR A N 1
ATOM 817 C CA . THR A 1 107 ? 23.261 15.426 6.891 1.00 53.97 107 THR A CA 1
ATOM 818 C C . THR A 1 107 ? 24.009 14.111 6.624 1.00 53.97 107 THR A C 1
ATOM 820 O O . THR A 1 107 ? 23.457 13.255 5.942 1.00 53.97 107 THR A O 1
ATOM 823 N N . GLU A 1 108 ? 25.210 13.857 7.153 1.00 52.41 108 GLU A N 1
ATOM 824 C CA . GLU A 1 108 ? 26.039 12.781 6.563 1.00 52.41 108 GLU A CA 1
ATOM 825 C C . GLU A 1 108 ? 25.896 11.369 7.169 1.00 52.41 108 GLU A C 1
ATOM 827 O O . GLU A 1 108 ? 26.079 10.390 6.447 1.00 52.41 108 GLU A O 1
ATOM 832 N N . SER A 1 109 ? 25.522 11.200 8.445 1.00 50.28 109 SER A N 1
ATOM 833 C CA . SER A 1 109 ? 25.506 9.856 9.068 1.00 50.28 109 SER A CA 1
ATOM 834 C C . SER A 1 109 ? 24.149 9.142 9.037 1.00 50.28 109 SER A C 1
ATOM 836 O O . SER A 1 109 ? 24.095 7.919 8.941 1.00 50.28 109 SER A O 1
ATOM 838 N N . ILE A 1 110 ? 23.041 9.885 9.082 1.00 52.84 110 ILE A N 1
ATOM 839 C CA . ILE A 1 110 ? 21.681 9.316 9.166 1.00 52.84 110 ILE A CA 1
ATOM 840 C C . ILE A 1 110 ? 21.181 8.850 7.784 1.00 52.84 110 ILE A C 1
ATOM 842 O O . ILE A 1 110 ? 20.344 7.956 7.669 1.00 52.84 110 ILE A O 1
ATOM 846 N N . THR A 1 111 ? 21.710 9.436 6.713 1.00 51.88 111 THR A N 1
ATOM 847 C CA . THR A 1 111 ? 21.164 9.352 5.351 1.00 51.88 111 THR A CA 1
ATOM 848 C C . THR A 1 111 ? 21.640 8.124 4.571 1.00 51.88 111 THR A C 1
ATOM 850 O O . THR A 1 111 ? 20.891 7.594 3.753 1.00 51.88 111 THR A O 1
ATOM 853 N N . SER A 1 112 ? 22.834 7.604 4.871 1.00 52.06 112 SER A N 1
ATOM 854 C CA . SER A 1 112 ? 23.391 6.391 4.249 1.00 52.06 112 SER A CA 1
ATOM 855 C C . SER A 1 112 ? 22.920 5.086 4.915 1.00 52.06 112 SER A C 1
ATOM 857 O O . SER A 1 112 ? 22.807 4.051 4.253 1.00 52.06 112 SER A O 1
ATOM 859 N N . GLN A 1 113 ? 22.580 5.128 6.208 1.00 56.59 113 GLN A N 1
ATOM 860 C CA . GLN A 1 113 ? 22.143 3.949 6.971 1.00 56.59 113 GLN A CA 1
ATOM 861 C C . GLN A 1 113 ? 20.625 3.703 6.904 1.00 56.59 113 GLN A C 1
ATOM 863 O O . GLN A 1 113 ? 20.187 2.555 6.919 1.00 56.59 113 GLN A O 1
ATOM 868 N N . MET A 1 114 ? 19.804 4.750 6.747 1.00 57.00 114 MET A N 1
ATOM 869 C CA . MET A 1 114 ? 18.337 4.619 6.772 1.00 57.00 114 MET A CA 1
ATOM 870 C C . MET A 1 114 ? 17.749 3.847 5.576 1.00 57.00 114 MET A C 1
ATOM 872 O O . MET A 1 114 ? 16.691 3.234 5.695 1.00 57.00 114 MET A O 1
ATOM 876 N N . GLY A 1 115 ? 18.425 3.865 4.422 1.00 58.50 115 GLY A N 1
ATOM 877 C CA . GLY A 1 115 ? 17.994 3.151 3.214 1.00 58.50 115 GLY A CA 1
ATOM 878 C C . GLY A 1 115 ? 18.500 1.708 3.096 1.00 58.50 115 GLY A C 1
ATOM 879 O O . GLY A 1 115 ? 18.029 0.981 2.221 1.00 58.50 115 GLY A O 1
ATOM 880 N N . SER A 1 116 ? 19.473 1.309 3.924 1.00 65.06 116 SER A N 1
ATOM 881 C CA . SER A 1 116 ? 20.205 0.040 3.787 1.00 65.06 116 SER A CA 1
ATOM 882 C C . SER A 1 116 ? 19.890 -0.980 4.882 1.00 65.06 116 SER A C 1
ATOM 884 O O . SER A 1 116 ? 20.027 -2.179 4.637 1.00 65.06 116 SER A O 1
ATOM 886 N N . ASP A 1 117 ? 19.420 -0.541 6.053 1.00 82.06 117 ASP A N 1
ATOM 887 C CA . ASP A 1 117 ? 19.067 -1.449 7.142 1.00 82.06 117 ASP A CA 1
ATOM 888 C C . ASP A 1 117 ? 17.631 -1.984 7.000 1.00 82.06 117 ASP A C 1
ATOM 890 O O . ASP A 1 117 ? 16.634 -1.290 7.232 1.00 82.06 117 ASP A O 1
ATOM 894 N N . PHE A 1 118 ? 17.538 -3.260 6.622 1.00 83.94 118 PHE A N 1
ATOM 895 C CA . PHE A 1 118 ? 16.282 -3.989 6.473 1.00 83.94 118 PHE A CA 1
ATOM 896 C C . PHE A 1 118 ? 15.428 -3.969 7.746 1.00 83.94 118 PHE A C 1
ATOM 898 O O . PHE A 1 118 ? 14.212 -3.798 7.657 1.00 83.94 118 PHE A O 1
ATOM 905 N N . TYR A 1 119 ? 16.036 -4.134 8.926 1.00 87.44 119 TYR A N 1
ATOM 906 C CA . TYR A 1 119 ? 15.288 -4.208 10.182 1.00 87.44 119 TYR A CA 1
ATOM 907 C C . TYR A 1 119 ? 14.695 -2.853 10.550 1.00 87.44 119 TYR A C 1
ATOM 909 O O . TYR A 1 119 ? 13.538 -2.776 10.969 1.00 87.44 119 TYR A O 1
ATOM 917 N N . LEU A 1 120 ? 15.452 -1.777 10.327 1.00 87.88 120 LEU A N 1
ATOM 918 C CA . LEU A 1 120 ? 14.955 -0.420 10.508 1.00 87.88 120 LEU A CA 1
ATOM 919 C C . LEU A 1 120 ? 13.775 -0.146 9.570 1.00 87.88 120 LEU A C 1
ATOM 921 O O . LEU A 1 120 ? 12.733 0.330 10.018 1.00 87.88 120 LEU A O 1
ATOM 925 N N . MET A 1 121 ? 13.897 -0.506 8.290 1.00 89.25 121 MET A N 1
ATOM 926 C CA . MET A 1 121 ? 12.796 -0.367 7.337 1.00 89.25 121 MET A CA 1
ATOM 927 C C . MET A 1 121 ? 11.573 -1.212 7.726 1.00 89.25 121 MET A C 1
ATOM 929 O O . MET A 1 121 ? 10.445 -0.734 7.606 1.00 89.25 121 MET A O 1
ATOM 933 N N . ALA A 1 122 ? 11.764 -2.432 8.239 1.00 90.00 122 ALA A N 1
ATOM 934 C CA . ALA A 1 122 ? 10.677 -3.285 8.725 1.00 90.00 122 ALA A CA 1
ATOM 935 C C . ALA A 1 122 ? 9.931 -2.642 9.900 1.00 90.00 122 ALA A C 1
ATOM 937 O O . ALA A 1 122 ? 8.701 -2.587 9.893 1.00 90.00 122 ALA A O 1
ATOM 938 N N . ILE A 1 123 ? 10.656 -2.083 10.871 1.00 91.12 123 ILE A N 1
ATOM 939 C CA . ILE A 1 123 ? 10.056 -1.348 11.992 1.00 91.12 123 ILE A CA 1
ATOM 940 C C . ILE A 1 123 ? 9.300 -0.119 11.479 1.00 91.12 123 ILE A C 1
ATOM 942 O O . ILE A 1 123 ? 8.159 0.105 11.883 1.00 91.12 123 ILE A O 1
ATOM 946 N N . ILE A 1 124 ? 9.887 0.648 10.555 1.00 91.75 124 ILE A N 1
ATOM 947 C CA . ILE A 1 124 ? 9.218 1.800 9.940 1.00 91.75 124 ILE A CA 1
ATOM 948 C C . ILE A 1 124 ? 7.922 1.361 9.251 1.00 91.75 124 ILE A C 1
ATOM 950 O O . ILE A 1 124 ? 6.893 1.998 9.454 1.00 91.75 124 ILE A O 1
ATOM 954 N N . ALA A 1 125 ? 7.926 0.256 8.502 1.00 93.50 125 ALA A N 1
ATOM 955 C CA . ALA A 1 125 ? 6.728 -0.268 7.849 1.00 93.50 125 ALA A CA 1
ATOM 956 C C . ALA A 1 125 ? 5.613 -0.593 8.856 1.00 93.50 125 ALA A C 1
ATOM 958 O O . ALA A 1 125 ? 4.467 -0.191 8.646 1.00 93.50 125 ALA A O 1
ATOM 959 N N . VAL A 1 126 ? 5.944 -1.246 9.977 1.00 93.69 126 VAL A N 1
ATOM 960 C CA . VAL A 1 126 ? 4.986 -1.516 11.065 1.00 93.69 126 VAL A CA 1
ATOM 961 C C . VAL A 1 126 ? 4.427 -0.210 11.637 1.00 93.69 126 VAL A C 1
ATOM 963 O O . VAL A 1 126 ? 3.210 -0.063 11.767 1.00 93.69 126 VAL A O 1
ATOM 966 N N . VAL A 1 127 ? 5.297 0.757 11.947 1.00 93.56 127 VAL A N 1
ATOM 967 C CA . VAL A 1 127 ? 4.906 2.056 12.518 1.00 93.56 127 VAL A CA 1
ATOM 968 C C . VAL A 1 127 ? 4.012 2.840 11.557 1.00 93.56 127 VAL A C 1
ATOM 970 O O . VAL A 1 127 ? 2.994 3.388 11.979 1.00 93.56 127 VAL A O 1
ATOM 973 N N . VAL A 1 128 ? 4.337 2.856 10.263 1.00 94.81 128 VAL A N 1
ATOM 974 C CA . VAL A 1 128 ? 3.518 3.484 9.215 1.00 94.81 128 VAL A CA 1
ATOM 975 C C . VAL A 1 128 ? 2.147 2.818 9.131 1.00 94.81 128 VAL A C 1
ATOM 977 O O . VAL A 1 128 ? 1.137 3.517 9.041 1.00 94.81 128 VAL A O 1
ATOM 980 N N . GLY A 1 129 ? 2.089 1.490 9.233 1.00 93.31 129 GLY A N 1
ATOM 981 C CA . GLY A 1 129 ? 0.837 0.739 9.295 1.00 93.31 129 GLY A CA 1
ATOM 982 C C . GLY A 1 129 ? -0.036 1.130 10.492 1.00 93.31 129 GLY A C 1
ATOM 983 O O . GLY A 1 129 ? -1.210 1.478 10.340 1.00 93.31 129 GLY A O 1
ATOM 984 N N . MET A 1 130 ? 0.553 1.160 11.691 1.00 94.12 130 MET A N 1
ATOM 985 C CA . MET A 1 130 ? -0.130 1.616 12.908 1.00 94.12 130 MET A CA 1
ATOM 986 C C . MET A 1 130 ? -0.624 3.061 12.787 1.00 94.12 130 MET A C 1
ATOM 988 O O . MET A 1 130 ? -1.764 3.360 13.144 1.00 94.12 130 MET A O 1
ATOM 992 N N . PHE A 1 131 ? 0.213 3.958 12.268 1.00 93.69 131 PHE A N 1
ATOM 993 C CA . PHE A 1 131 ? -0.129 5.364 12.079 1.00 93.69 131 PHE A CA 1
ATOM 994 C C . PHE A 1 131 ? -1.276 5.553 11.078 1.00 93.69 131 PHE A C 1
ATOM 996 O O . PHE A 1 131 ? -2.229 6.276 11.367 1.00 93.69 131 PHE A O 1
ATOM 1003 N N . SER A 1 132 ? -1.217 4.863 9.937 1.00 92.44 132 SER A N 1
ATOM 1004 C CA . SER A 1 132 ? -2.237 4.903 8.886 1.00 92.44 132 SER A CA 1
ATOM 1005 C C . SER A 1 132 ? -3.618 4.518 9.426 1.00 92.44 132 SER A C 1
ATOM 1007 O O . SER A 1 132 ? -4.575 5.281 9.279 1.00 92.44 132 SER A O 1
ATOM 1009 N N . SER A 1 133 ? -3.708 3.393 10.143 1.00 91.62 133 SER A N 1
ATOM 1010 C CA . SER A 1 133 ? -4.966 2.948 10.760 1.00 91.62 133 SER A CA 1
ATOM 1011 C C . SER A 1 133 ? -5.517 3.953 11.779 1.00 91.62 133 SER A C 1
ATOM 1013 O O . SER A 1 133 ? -6.719 4.206 11.828 1.00 91.62 133 SER A O 1
ATOM 1015 N N . ASN A 1 134 ? -4.642 4.605 12.550 1.00 91.38 134 ASN A N 1
ATOM 1016 C CA . ASN A 1 134 ? -5.042 5.627 13.513 1.00 91.38 134 ASN A CA 1
ATOM 1017 C C . ASN A 1 134 ? -5.582 6.893 12.828 1.00 91.38 134 ASN A C 1
ATOM 1019 O O . ASN A 1 134 ? -6.582 7.456 13.272 1.00 91.38 134 ASN A O 1
ATOM 1023 N N . MET A 1 135 ? -4.941 7.329 11.739 1.00 89.12 135 MET A N 1
ATOM 1024 C CA . MET A 1 135 ? -5.421 8.449 10.929 1.00 89.12 135 MET A CA 1
ATOM 1025 C C . MET A 1 135 ? -6.789 8.137 10.316 1.00 89.12 135 MET A C 1
ATOM 1027 O O . MET A 1 135 ? -7.667 8.996 10.343 1.00 89.12 135 MET A O 1
ATOM 1031 N N . PHE A 1 136 ? -6.993 6.916 9.814 1.00 88.25 136 PHE A N 1
ATOM 1032 C CA . PHE A 1 136 ? -8.285 6.497 9.274 1.00 88.25 136 PHE A CA 1
ATOM 1033 C C . PHE A 1 136 ? -9.403 6.638 10.315 1.00 88.25 136 PHE A C 1
ATOM 1035 O O . PHE A 1 136 ? -10.395 7.317 10.056 1.00 88.25 136 PHE A O 1
ATOM 1042 N N . ILE A 1 137 ? -9.206 6.070 11.511 1.00 85.38 137 ILE A N 1
ATOM 1043 C CA . ILE A 1 137 ? -10.178 6.152 12.613 1.00 85.38 137 ILE A CA 1
ATOM 1044 C C . ILE A 1 137 ? -10.470 7.617 12.957 1.00 85.38 137 ILE A C 1
ATOM 1046 O O . ILE A 1 137 ? -11.625 8.007 13.116 1.00 85.38 137 ILE A O 1
ATOM 1050 N N . PHE A 1 138 ? -9.431 8.449 13.036 1.00 87.31 138 PHE A N 1
ATOM 1051 C CA . PHE A 1 138 ? -9.587 9.868 13.335 1.00 87.31 138 PHE A CA 1
ATOM 1052 C C . PHE A 1 138 ? -10.419 10.604 12.275 1.00 87.31 138 PHE A C 1
ATOM 1054 O O . PHE A 1 138 ? -11.322 11.368 12.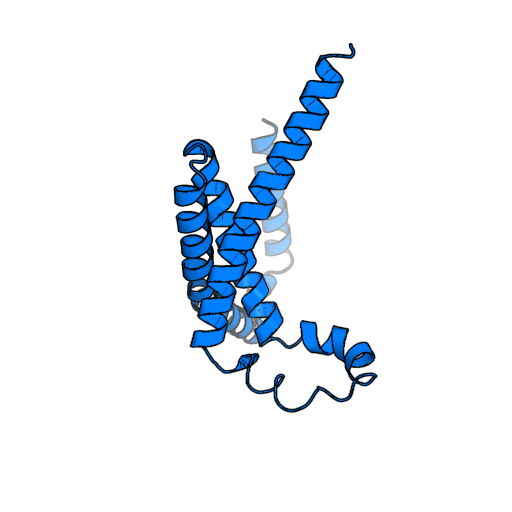617 1.00 87.31 138 PHE A O 1
ATOM 1061 N N . VAL A 1 139 ? -10.137 10.378 10.989 1.00 86.75 139 VAL A N 1
ATOM 1062 C CA . VAL A 1 139 ? -10.887 10.997 9.888 1.00 86.75 139 VAL A CA 1
ATOM 1063 C C . VAL A 1 139 ? -12.341 10.540 9.915 1.00 86.75 139 VAL A C 1
ATOM 1065 O O . VAL A 1 139 ? -13.242 11.371 9.829 1.00 86.75 139 VAL A O 1
ATOM 1068 N N . GLU A 1 140 ? -12.585 9.247 10.107 1.00 85.44 140 GLU A N 1
ATOM 1069 C CA . GLU A 1 140 ? -13.935 8.697 10.195 1.00 85.44 140 GLU A CA 1
ATOM 1070 C C . GLU A 1 140 ? -14.739 9.320 11.348 1.00 85.44 140 GLU A C 1
ATOM 1072 O O . GLU A 1 140 ? -15.888 9.736 11.164 1.00 85.44 140 GLU A O 1
ATOM 1077 N N . GLN A 1 141 ? -14.124 9.458 12.525 1.00 86.06 141 GLN A N 1
ATOM 1078 C CA . GLN A 1 141 ? -14.739 10.118 13.676 1.00 86.06 141 GLN A CA 1
ATOM 1079 C C . GLN A 1 141 ? -15.088 11.578 13.371 1.00 86.06 141 GLN A C 1
ATOM 1081 O O . GLN A 1 141 ? -16.187 12.030 13.695 1.00 86.06 141 GLN A O 1
ATOM 1086 N N . ARG A 1 142 ? -14.186 12.318 12.713 1.00 87.75 142 ARG A N 1
ATOM 1087 C CA . ARG A 1 142 ? -14.420 13.718 12.326 1.00 87.75 142 ARG A CA 1
ATOM 1088 C C . ARG A 1 142 ? -15.546 13.860 11.304 1.00 87.75 142 ARG A C 1
ATOM 1090 O O . ARG A 1 142 ? -16.391 14.738 11.465 1.00 87.75 142 ARG A O 1
ATOM 1097 N N . VAL A 1 143 ? -15.593 12.991 10.294 1.00 88.19 143 VAL A N 1
ATOM 1098 C CA . VAL A 1 143 ? -16.661 12.981 9.279 1.00 88.19 143 VAL A CA 1
ATOM 1099 C C . VAL A 1 143 ? -18.012 12.653 9.913 1.00 88.19 143 VAL A C 1
ATOM 1101 O O . VAL A 1 143 ? -19.009 13.321 9.629 1.00 88.19 143 VAL A O 1
ATOM 1104 N N . THR A 1 144 ? -18.042 11.677 10.822 1.00 86.12 144 THR A N 1
ATOM 1105 C CA . THR A 1 144 ? -19.259 11.298 11.552 1.00 86.12 144 THR A CA 1
ATOM 1106 C C . THR A 1 144 ? -19.764 12.461 12.408 1.00 86.12 144 THR A C 1
ATOM 1108 O O . THR A 1 144 ? -20.933 12.821 12.312 1.00 86.12 144 THR A O 1
ATOM 1111 N N . GLN A 1 145 ? -18.887 13.116 13.178 1.00 85.12 145 GLN A N 1
ATOM 1112 C CA . GLN A 1 145 ? -19.252 14.282 13.996 1.00 85.12 145 GLN A CA 1
ATOM 1113 C C . GLN A 1 145 ? -19.812 15.433 13.151 1.00 85.12 145 GLN A C 1
ATOM 1115 O O . GLN A 1 145 ? -20.859 15.983 13.488 1.00 85.12 145 GLN A O 1
ATOM 1120 N N . ALA A 1 146 ? -19.165 15.762 12.030 1.00 83.81 146 ALA A N 1
ATOM 1121 C CA . ALA A 1 146 ? -19.618 16.830 11.140 1.00 83.81 146 ALA A CA 1
ATOM 1122 C C . ALA A 1 146 ? -20.989 16.528 10.504 1.00 83.81 146 ALA A C 1
ATOM 1124 O O . ALA A 1 146 ? -21.816 17.425 10.342 1.00 83.81 146 ALA A O 1
ATOM 1125 N N . THR A 1 147 ? -21.250 15.261 10.174 1.00 84.06 147 THR A N 1
ATOM 1126 C CA . THR A 1 147 ? -22.518 14.832 9.564 1.00 84.06 147 THR A CA 1
ATOM 1127 C C . THR A 1 147 ? -23.652 14.809 10.589 1.00 84.06 147 THR A C 1
ATOM 1129 O O . THR A 1 147 ? -24.730 15.339 10.325 1.00 84.06 147 THR A O 1
ATOM 1132 N N . SER A 1 148 ? -23.397 14.283 11.790 1.00 77.94 148 SER A N 1
ATOM 1133 C CA . SER A 1 148 ? -24.376 14.253 12.884 1.00 77.94 148 SER A CA 1
ATOM 1134 C C . SER A 1 148 ? -24.724 15.652 13.394 1.00 77.94 148 SER A C 1
ATOM 1136 O O . SER A 1 148 ? -25.882 15.926 13.699 1.00 77.94 148 SER A O 1
ATOM 1138 N N . GLN A 1 149 ? -23.755 16.571 13.434 1.00 69.12 149 GLN A N 1
ATOM 1139 C CA . GLN A 1 149 ? -24.006 17.964 13.804 1.00 69.12 149 GLN A CA 1
ATOM 1140 C C . GLN A 1 149 ? -24.880 18.680 12.764 1.00 69.12 149 GLN A C 1
ATOM 1142 O O . GLN A 1 149 ? -25.788 19.417 13.135 1.00 69.12 149 GLN A O 1
ATOM 1147 N N . LYS A 1 150 ? -24.677 18.408 11.469 1.00 62.12 150 LYS A N 1
ATOM 1148 C CA . LYS A 1 150 ? -25.519 18.952 10.393 1.00 62.12 150 LYS A CA 1
ATOM 1149 C C . LYS A 1 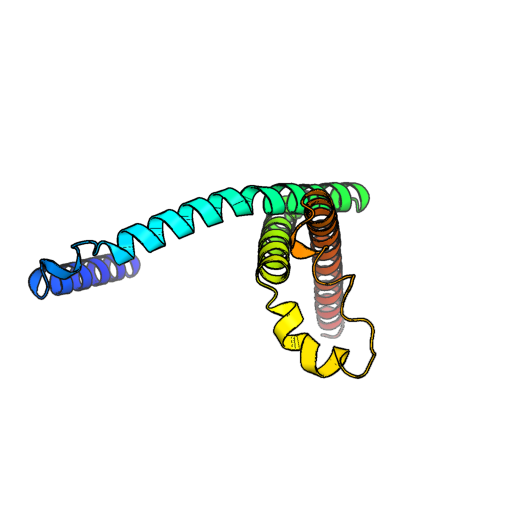150 ? -26.945 18.386 10.411 1.00 62.12 150 LYS A C 1
ATOM 1151 O O . LYS A 1 150 ? -27.876 19.114 10.092 1.00 62.12 150 LYS A O 1
ATOM 1156 N N . SER A 1 151 ? -27.120 17.124 10.810 1.00 63.03 151 SER A N 1
ATOM 1157 C CA . SER A 1 151 ? -28.439 16.484 10.932 1.00 63.03 151 SER A CA 1
ATOM 1158 C C . SER A 1 151 ? -29.261 16.975 12.130 1.00 63.03 151 SER A C 1
ATOM 1160 O O . SER A 1 151 ? -30.477 16.880 12.074 1.00 63.03 151 SER A O 1
ATOM 1162 N N . ASN A 1 152 ? -28.625 17.465 13.200 1.00 56.09 152 ASN A N 1
ATOM 1163 C CA . ASN A 1 152 ? -29.308 17.988 14.397 1.00 56.09 152 ASN A CA 1
ATOM 1164 C C . ASN A 1 152 ? -29.581 19.504 14.341 1.00 56.09 152 ASN A C 1
ATOM 1166 O O . ASN A 1 152 ? -30.131 20.061 15.287 1.00 56.09 152 ASN A O 1
ATOM 1170 N N . SER A 1 153 ? -29.142 20.195 13.286 1.00 53.75 153 SER A N 1
ATOM 1171 C CA . SER A 1 153 ? -29.373 21.636 13.071 1.00 53.75 153 SER A CA 1
ATOM 1172 C C . SER A 1 153 ? -30.308 21.925 11.888 1.00 53.75 153 SER A C 1
ATOM 1174 O O . SER A 1 153 ? -30.387 23.072 11.450 1.00 53.75 153 SER A O 1
ATOM 1176 N N . ALA A 1 154 ? -30.982 20.895 11.370 1.00 47.69 154 ALA A N 1
ATOM 1177 C CA . ALA A 1 154 ? -32.049 20.967 10.374 1.00 47.69 154 ALA A CA 1
ATOM 1178 C C . ALA A 1 154 ? -33.350 20.455 11.002 1.00 47.69 154 ALA A C 1
ATOM 1180 O O . ALA A 1 154 ? -34.415 20.998 10.640 1.00 47.69 154 ALA A O 1
#

Radius of gyration: 22.87 Å; chains: 1; bounding box: 58×34×59 Å

Sequence (154 aa):
MLLTYGFLGIVGVIWLVYSRNPNSFELTADTLKIFNESLNAGVLLVIPFIFGALGAFTRMLIASVDMMKLVPVVLSSGLMAMFSWVAIKSQVLLAILAPHLDKKNITESITSQMGSDFYLMAIIAVVVGMFSSNMFIFVEQRVTQATSQKSNSA

Secondary structure (DSSP, 8-state):
-HHHHHHHHHHHHHHHHHHH-GGGGS--HHHHHHHHHHHHHHHHHHHHHHHHHHHHHHHHHHTT--GGGHHHHHHHHHHHHHHHHHHHHTTHHHHHHHHHHTTTT--TTHHHHTTT-HHHHHHHHHHHHHHHHHHHHHHHHHHHHHHHHHHT--

Organism: NCBI:txid212667

pLDDT: mean 80.38, std 13.15, range [47.69, 96.69]